Protein AF-A0A6L9ZD24-F1 (afdb_monomer_lite)

pLDDT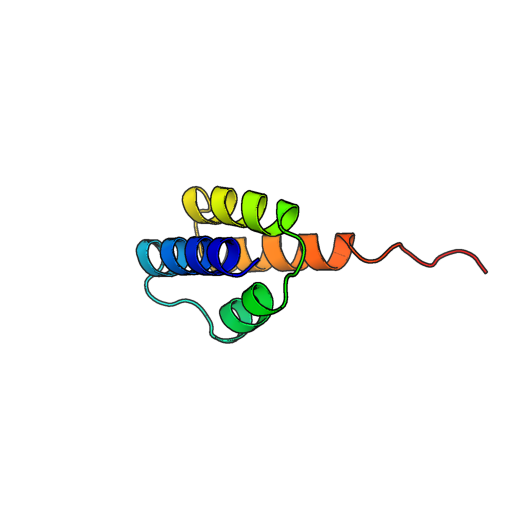: mean 88.57, std 15.14, range [41.62, 97.25]

Sequence (70 aa):
MQKGRESVLEVLRIRFEDVPRELVETINQIKDDSMLTMLHRQAITIASVEEFIVVVNQQLASGEPSSEDA

Foldseek 3Di:
DVVLLVLLVVLLCVPAVDADPVVNVLSVPDPDSVVSVVSSVCSNPPDYNVVSVVVSVVVVVVPDPPPPDD

Radius of gyration: 12.73 Å; chains: 1; bounding box: 29×41×25 Å

Secondary structure (DSSP, 8-state):
-HHHHHHHHHHHHHHHS---HHHHHHHHH---HHHHHHHHHHHHH-S-HHHHHHHHHHHHHTTS------

Structure (mmCIF, N/CA/C/O backbone):
data_AF-A0A6L9ZD24-F1
#
_entry.id   AF-A0A6L9ZD24-F1
#
loop_
_atom_site.group_PDB
_atom_site.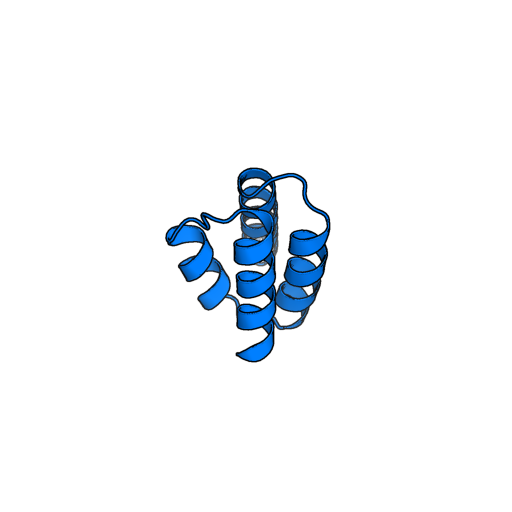id
_atom_site.type_symbol
_atom_site.label_atom_id
_atom_site.label_alt_id
_atom_site.label_comp_id
_atom_site.label_asym_id
_atom_site.label_entity_id
_atom_s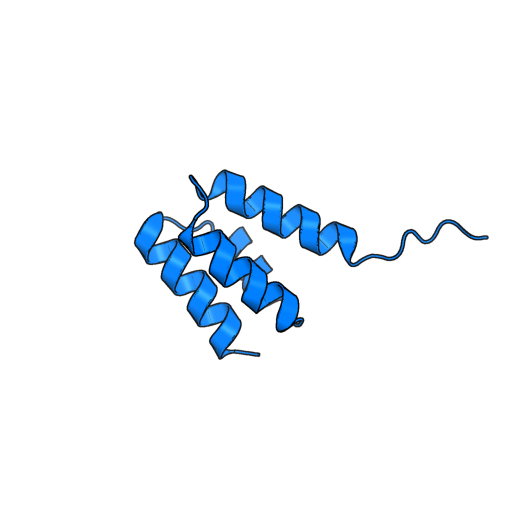ite.label_seq_id
_atom_site.pdbx_PDB_ins_code
_atom_site.Cartn_x
_atom_site.Cartn_y
_atom_site.Cartn_z
_atom_site.occupancy
_atom_site.B_iso_or_equiv
_atom_site.auth_seq_id
_atom_site.auth_comp_id
_atom_site.auth_asym_id
_atom_site.auth_atom_id
_atom_site.pdbx_PDB_model_num
ATOM 1 N N . MET A 1 1 ? 7.454 -2.148 -12.255 1.00 59.50 1 MET A N 1
ATOM 2 C CA . MET A 1 1 ? 6.307 -1.297 -12.640 1.00 59.50 1 MET A CA 1
ATOM 3 C C . MET A 1 1 ? 4.924 -1.904 -12.350 1.00 59.50 1 MET A C 1
ATOM 5 O O . MET A 1 1 ? 4.398 -1.605 -11.291 1.00 59.50 1 MET A O 1
ATOM 9 N N . GLN A 1 2 ? 4.283 -2.727 -13.202 1.00 72.38 2 GLN A N 1
ATOM 10 C CA . GLN A 1 2 ? 2.879 -3.146 -12.943 1.00 72.38 2 GLN A CA 1
ATOM 11 C C . GLN A 1 2 ? 2.726 -4.133 -11.766 1.00 72.38 2 GLN A C 1
ATOM 13 O O . GLN A 1 2 ? 1.912 -3.896 -10.877 1.00 72.38 2 GLN A O 1
ATOM 18 N N . LYS A 1 3 ? 3.593 -5.153 -11.688 1.00 87.62 3 LYS A N 1
ATOM 19 C CA . LYS A 1 3 ? 3.555 -6.171 -10.621 1.00 87.62 3 LYS A CA 1
ATOM 20 C C . LYS A 1 3 ? 3.642 -5.595 -9.202 1.00 87.62 3 LYS A C 1
ATOM 22 O O . LYS A 1 3 ? 2.958 -6.077 -8.314 1.00 87.62 3 LYS A O 1
ATOM 27 N N . GLY A 1 4 ? 4.457 -4.557 -8.987 1.00 91.75 4 GLY A N 1
ATOM 28 C CA . GLY A 1 4 ? 4.633 -3.962 -7.656 1.00 91.75 4 GLY A CA 1
ATOM 29 C C . GLY A 1 4 ? 3.341 -3.356 -7.104 1.00 91.75 4 GLY A C 1
ATOM 30 O O . GLY A 1 4 ? 2.997 -3.583 -5.950 1.00 91.75 4 GLY A O 1
ATOM 31 N N . ARG A 1 5 ? 2.583 -2.649 -7.949 1.00 95.25 5 ARG A N 1
ATOM 32 C CA . ARG A 1 5 ? 1.288 -2.056 -7.575 1.00 95.25 5 ARG A CA 1
ATOM 33 C C . ARG A 1 5 ? 0.247 -3.128 -7.293 1.00 95.25 5 ARG A C 1
ATOM 35 O O . ARG A 1 5 ? -0.453 -3.049 -6.291 1.00 95.25 5 ARG A O 1
ATOM 42 N N . GLU A 1 6 ? 0.181 -4.140 -8.156 1.00 95.25 6 GLU A N 1
ATOM 43 C CA . GLU A 1 6 ? -0.735 -5.271 -7.996 1.00 95.25 6 GLU A CA 1
ATOM 44 C C . GLU A 1 6 ? -0.500 -5.988 -6.664 1.00 95.25 6 GLU A C 1
ATOM 46 O O . GLU A 1 6 ? -1.463 -6.202 -5.932 1.00 95.25 6 GLU A O 1
ATOM 51 N N . SER A 1 7 ? 0.762 -6.244 -6.296 1.00 95.88 7 SER A N 1
ATOM 52 C CA . SER A 1 7 ? 1.108 -6.855 -5.007 1.00 95.88 7 SER A CA 1
ATOM 53 C C . SER A 1 7 ? 0.683 -6.000 -3.812 1.00 95.88 7 SER A C 1
ATOM 55 O O . SER A 1 7 ? 0.114 -6.526 -2.859 1.00 95.88 7 SER A O 1
ATOM 57 N N . VAL A 1 8 ? 0.907 -4.679 -3.849 1.00 97.12 8 VAL A N 1
ATOM 58 C CA . VAL A 1 8 ? 0.447 -3.777 -2.773 1.00 97.12 8 VAL A CA 1
ATOM 59 C C . VAL A 1 8 ? -1.076 -3.847 -2.632 1.00 97.12 8 VAL A C 1
ATOM 61 O O . VAL A 1 8 ? -1.591 -4.066 -1.537 1.00 97.12 8 VAL A O 1
ATOM 64 N N . LEU A 1 9 ? -1.806 -3.698 -3.740 1.00 96.50 9 LEU A N 1
ATOM 65 C CA . LEU A 1 9 ? -3.271 -3.676 -3.740 1.00 96.50 9 LEU A CA 1
ATOM 66 C C . LEU A 1 9 ? -3.886 -5.022 -3.343 1.00 96.50 9 LEU A C 1
ATOM 68 O O . LEU A 1 9 ? -4.953 -5.062 -2.737 1.00 96.50 9 LEU A O 1
ATOM 72 N N . GLU A 1 10 ? -3.255 -6.135 -3.707 1.00 96.50 10 GLU A N 1
ATOM 73 C CA . GLU A 1 10 ? -3.668 -7.472 -3.280 1.00 96.50 10 GLU A CA 1
ATOM 74 C C . GLU A 1 10 ? -3.571 -7.632 -1.761 1.00 96.50 10 GLU A C 1
ATOM 76 O O . GLU A 1 10 ? -4.564 -7.997 -1.134 1.00 96.50 10 GLU A O 1
ATOM 81 N N . VAL A 1 11 ? -2.438 -7.261 -1.156 1.00 96.88 11 VAL A N 1
ATOM 82 C CA . VAL A 1 11 ? -2.270 -7.328 0.304 1.00 96.88 11 VAL A CA 1
ATOM 83 C C . VAL A 1 11 ? -3.299 -6.455 1.023 1.00 96.88 11 VAL A C 1
ATOM 85 O O . VAL A 1 11 ? -3.926 -6.917 1.975 1.00 96.88 11 VAL A O 1
ATOM 88 N N . LEU A 1 12 ? -3.511 -5.218 0.560 1.00 97.19 12 LEU A N 1
ATOM 89 C CA . LEU A 1 12 ? -4.484 -4.311 1.179 1.00 97.19 12 LEU A CA 1
ATOM 90 C C . LEU A 1 12 ? -5.907 -4.887 1.145 1.00 97.19 12 LEU A C 1
ATOM 92 O O . LEU A 1 12 ? -6.599 -4.848 2.157 1.00 97.19 12 LEU A O 1
ATOM 96 N N . ARG A 1 13 ? -6.321 -5.479 0.017 1.00 95.62 13 ARG A N 1
ATOM 97 C CA . ARG A 1 13 ? -7.645 -6.114 -0.114 1.00 95.62 13 ARG A CA 1
ATOM 98 C C . ARG A 1 13 ? -7.797 -7.348 0.769 1.00 95.62 13 ARG A C 1
ATOM 100 O O . ARG A 1 13 ? -8.861 -7.546 1.338 1.00 95.62 13 ARG A O 1
ATOM 107 N N . ILE A 1 14 ? -6.745 -8.156 0.912 1.00 96.19 14 ILE A N 1
ATOM 108 C CA . ILE A 1 14 ? -6.767 -9.340 1.786 1.00 96.19 14 ILE A CA 1
ATOM 109 C C . ILE A 1 14 ? -6.890 -8.938 3.259 1.00 96.19 14 ILE A C 1
ATOM 111 O O . ILE A 1 14 ? -7.574 -9.615 4.020 1.00 96.19 14 ILE A O 1
ATOM 115 N N . ARG A 1 15 ? -6.200 -7.872 3.679 1.00 96.06 15 ARG A N 1
ATOM 116 C CA . ARG A 1 15 ? -6.124 -7.497 5.098 1.00 96.06 15 ARG A CA 1
ATOM 117 C C . ARG A 1 15 ? -7.274 -6.627 5.577 1.00 96.06 15 ARG A C 1
ATOM 119 O O . ARG A 1 15 ? -7.644 -6.742 6.740 1.00 96.06 15 ARG A O 1
ATOM 126 N N . PHE A 1 16 ? -7.775 -5.742 4.721 1.00 94.81 16 PHE A N 1
ATOM 127 C CA . PHE A 1 16 ? -8.711 -4.696 5.131 1.00 94.81 16 PHE A CA 1
ATOM 128 C C . PHE A 1 16 ? -10.084 -4.798 4.467 1.00 94.81 16 PHE A C 1
ATOM 130 O O . PHE A 1 16 ? -10.964 -4.043 4.857 1.00 94.81 16 PHE A O 1
ATOM 137 N N . GLU A 1 17 ? -10.274 -5.736 3.527 1.00 87.00 17 GLU A N 1
ATOM 138 C CA . GLU A 1 17 ? -11.483 -5.946 2.708 1.00 87.00 17 GLU A CA 1
ATOM 139 C C . GLU A 1 17 ? -11.845 -4.730 1.832 1.00 87.00 17 GLU A C 1
ATOM 141 O O . GLU A 1 17 ? -11.782 -4.812 0.601 1.00 87.00 17 GLU A O 1
ATOM 146 N N . ASP A 1 18 ? -12.113 -3.582 2.450 1.00 89.12 18 ASP A N 1
ATOM 147 C CA . ASP A 1 18 ? -12.426 -2.313 1.808 1.00 89.12 18 ASP A CA 1
ATOM 148 C C . ASP A 1 18 ? -11.182 -1.426 1.681 1.00 89.12 18 ASP A C 1
ATOM 150 O O . ASP A 1 18 ? -10.665 -0.852 2.640 1.00 89.12 18 ASP A O 1
ATOM 154 N N . VAL A 1 19 ? -10.706 -1.276 0.443 1.00 94.75 19 VAL A N 1
ATOM 155 C CA . VAL A 1 19 ? -9.625 -0.344 0.103 1.00 94.75 19 VAL A CA 1
ATOM 156 C C . VAL A 1 19 ? -10.231 0.897 -0.559 1.00 94.75 19 VAL A C 1
ATOM 158 O O . VAL A 1 19 ? -10.857 0.764 -1.616 1.00 94.75 19 VAL A O 1
ATOM 161 N N . PRO A 1 20 ? -10.036 2.108 -0.002 1.00 95.75 20 PRO A N 1
ATOM 162 C CA . PRO A 1 20 ? -10.575 3.334 -0.581 1.00 95.75 20 PRO A CA 1
ATOM 163 C C . PRO A 1 20 ? -10.124 3.540 -2.028 1.00 95.75 20 PRO A C 1
ATOM 165 O O . PRO A 1 20 ? -8.946 3.392 -2.355 1.00 95.75 20 PRO A O 1
ATOM 168 N N . ARG A 1 21 ? -11.057 3.932 -2.903 1.00 95.12 21 ARG A N 1
ATOM 169 C CA . ARG A 1 21 ? -10.779 4.156 -4.333 1.00 95.12 21 ARG A CA 1
ATOM 170 C C . ARG A 1 21 ? -9.633 5.145 -4.556 1.00 95.12 21 ARG A C 1
ATOM 172 O O . ARG A 1 21 ? -8.758 4.878 -5.372 1.00 95.12 21 ARG A O 1
ATOM 179 N N . GLU A 1 22 ? -9.614 6.237 -3.798 1.00 95.12 22 GLU A N 1
ATOM 180 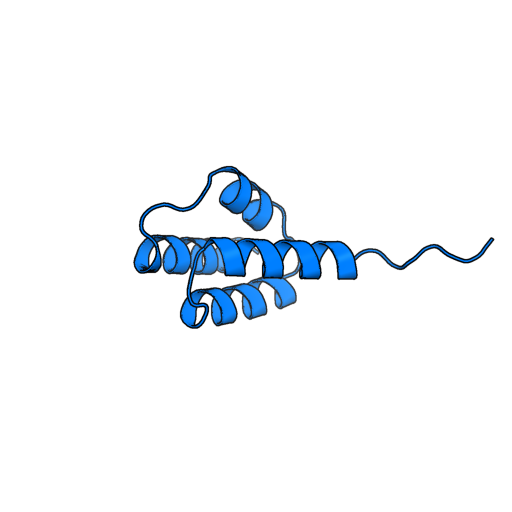C CA . GLU A 1 22 ? -8.571 7.267 -3.880 1.00 95.12 22 GLU A CA 1
ATOM 181 C C . GLU A 1 22 ? -7.175 6.698 -3.579 1.00 95.12 22 GLU A C 1
ATOM 183 O O . GLU A 1 22 ? -6.202 7.023 -4.261 1.00 95.12 22 GLU A O 1
ATOM 188 N N . LEU A 1 23 ? -7.072 5.774 -2.617 1.00 96.00 23 LEU A N 1
ATOM 189 C CA . LEU A 1 23 ? -5.818 5.089 -2.304 1.00 96.00 23 LEU A CA 1
ATOM 190 C C . LEU A 1 23 ? -5.372 4.189 -3.465 1.00 96.00 23 LEU A C 1
ATOM 192 O O . LEU A 1 23 ? -4.192 4.171 -3.817 1.00 96.00 23 LEU A O 1
ATOM 196 N N . VAL A 1 24 ? -6.308 3.472 -4.096 1.00 96.19 24 VAL A N 1
ATOM 197 C CA . VAL A 1 24 ? -6.016 2.638 -5.272 1.00 96.19 24 VAL A CA 1
ATOM 198 C C . VAL A 1 24 ? -5.476 3.485 -6.424 1.00 96.19 24 VAL A C 1
ATOM 200 O O . VAL A 1 24 ? -4.472 3.129 -7.044 1.00 96.19 24 VAL A O 1
ATOM 203 N N . GLU A 1 25 ? -6.121 4.615 -6.707 1.00 96.44 25 GLU A N 1
ATOM 204 C CA . GLU A 1 25 ? -5.695 5.553 -7.748 1.00 96.44 25 GLU A CA 1
ATOM 205 C C . GLU A 1 25 ? -4.309 6.128 -7.447 1.00 96.44 25 GLU A C 1
ATOM 207 O O . GLU A 1 25 ? -3.444 6.134 -8.325 1.00 96.44 25 GLU A O 1
ATOM 212 N N . THR A 1 26 ? -4.062 6.500 -6.191 1.00 95.50 26 THR A N 1
ATOM 213 C CA . THR A 1 26 ? -2.765 7.004 -5.727 1.00 95.50 26 THR A CA 1
ATOM 214 C C . THR A 1 26 ? -1.653 5.976 -5.942 1.00 95.50 26 THR A C 1
ATOM 216 O O . THR A 1 26 ? -0.641 6.277 -6.576 1.00 95.50 26 THR A O 1
ATOM 219 N N . ILE A 1 27 ? -1.847 4.727 -5.503 1.00 95.38 27 ILE A N 1
ATOM 220 C CA . ILE A 1 27 ? -0.861 3.647 -5.691 1.00 95.38 27 ILE A CA 1
ATOM 221 C C . ILE A 1 27 ? -0.599 3.395 -7.181 1.00 95.38 27 ILE A C 1
ATOM 223 O O . ILE A 1 27 ? 0.543 3.161 -7.587 1.00 95.38 27 ILE A O 1
ATOM 227 N N . ASN A 1 28 ? -1.639 3.481 -8.016 1.00 95.56 28 ASN A N 1
ATOM 228 C CA . ASN A 1 28 ? -1.506 3.279 -9.454 1.00 95.56 28 ASN A CA 1
ATOM 229 C C . ASN A 1 28 ? -0.619 4.328 -10.143 1.00 95.56 28 ASN A C 1
ATOM 231 O O . ASN A 1 28 ? 0.012 4.024 -11.159 1.00 95.56 28 ASN A O 1
ATOM 235 N N . GLN A 1 29 ? -0.516 5.531 -9.577 1.00 94.31 29 GLN A N 1
ATOM 236 C CA . GLN A 1 29 ? 0.309 6.615 -10.112 1.00 94.31 29 GLN A CA 1
ATOM 237 C C . GLN A 1 29 ? 1.788 6.524 -9.703 1.00 94.31 29 GLN A C 1
ATOM 239 O O . GLN A 1 29 ? 2.641 7.075 -10.402 1.00 94.31 29 GLN A O 1
ATOM 244 N N . ILE A 1 30 ? 2.126 5.789 -8.637 1.00 93.62 30 ILE A N 1
ATOM 245 C CA . ILE A 1 30 ? 3.510 5.652 -8.151 1.00 93.62 30 ILE A CA 1
ATOM 246 C C . ILE A 1 30 ? 4.360 4.941 -9.199 1.00 93.62 30 ILE A C 1
ATOM 248 O O . ILE A 1 30 ? 4.052 3.812 -9.572 1.00 93.62 30 ILE A O 1
ATOM 252 N N . LYS A 1 31 ? 5.438 5.575 -9.676 1.00 91.25 31 LYS A N 1
ATOM 253 C CA . LYS A 1 31 ? 6.372 5.005 -10.673 1.00 91.25 31 LYS A CA 1
ATOM 254 C C . LYS A 1 31 ? 7.672 4.473 -10.072 1.00 91.25 31 LYS A C 1
ATOM 256 O O . LYS A 1 31 ? 8.390 3.760 -10.764 1.00 91.25 31 LYS A O 1
ATOM 261 N N . ASP A 1 32 ? 7.965 4.817 -8.824 1.00 92.38 32 ASP A N 1
ATOM 262 C CA . ASP A 1 32 ? 9.168 4.362 -8.138 1.00 92.38 32 ASP A CA 1
ATOM 263 C C . ASP A 1 32 ? 8.985 2.932 -7.604 1.00 92.38 32 ASP A C 1
ATOM 265 O O . ASP A 1 32 ? 8.209 2.678 -6.680 1.00 92.38 32 ASP A O 1
ATOM 269 N N . ASP A 1 33 ? 9.717 1.985 -8.195 1.00 91.88 33 ASP A N 1
ATOM 270 C CA . ASP A 1 33 ? 9.709 0.577 -7.790 1.00 91.88 33 ASP A CA 1
ATOM 271 C C . ASP A 1 33 ? 10.261 0.377 -6.357 1.00 91.88 33 ASP A C 1
ATOM 273 O O . ASP A 1 33 ? 9.847 -0.561 -5.663 1.00 91.88 33 ASP A O 1
ATOM 277 N N . SER A 1 34 ? 11.140 1.264 -5.874 1.00 92.75 34 SER A N 1
ATOM 278 C CA . SER A 1 34 ? 11.663 1.222 -4.499 1.00 92.75 34 SER A CA 1
ATOM 279 C C . SER A 1 34 ? 10.568 1.575 -3.497 1.00 92.75 34 SER A C 1
ATOM 281 O O . 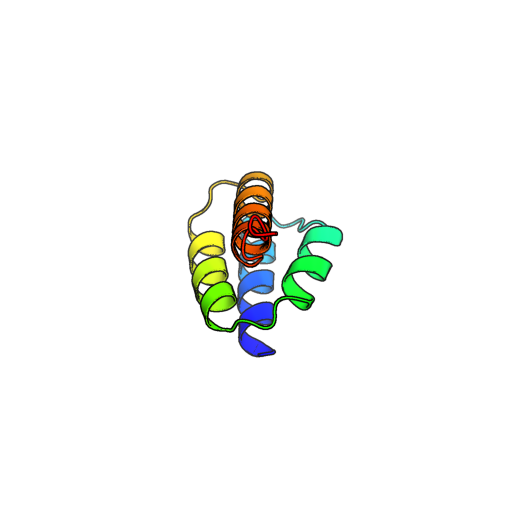SER A 1 34 ? 10.334 0.828 -2.541 1.00 92.75 34 SER A O 1
ATOM 283 N N . MET A 1 35 ? 9.827 2.654 -3.770 1.00 95.06 35 MET A N 1
ATOM 284 C CA . MET A 1 35 ? 8.650 3.045 -2.994 1.00 95.06 35 MET A CA 1
ATOM 285 C C . MET A 1 35 ? 7.592 1.936 -2.996 1.00 95.06 35 MET A C 1
ATOM 287 O O . MET A 1 35 ? 7.100 1.564 -1.933 1.00 95.06 35 MET A O 1
ATOM 291 N N . LEU A 1 36 ? 7.285 1.336 -4.153 1.00 95.88 36 LEU A N 1
ATOM 292 C CA . LEU A 1 36 ? 6.331 0.220 -4.238 1.00 95.88 36 LEU A CA 1
ATOM 293 C C . LEU A 1 36 ? 6.768 -0.988 -3.398 1.00 95.88 36 LEU A C 1
ATOM 295 O O . LEU A 1 36 ? 5.944 -1.606 -2.725 1.00 95.88 36 LEU A O 1
ATOM 299 N N . THR A 1 37 ? 8.064 -1.307 -3.388 1.00 95.31 37 THR A N 1
ATOM 300 C CA . THR A 1 37 ? 8.611 -2.406 -2.577 1.00 95.31 37 THR A CA 1
ATOM 301 C C . THR A 1 37 ? 8.471 -2.133 -1.079 1.00 95.31 37 THR A C 1
ATOM 303 O O . THR A 1 37 ? 8.117 -3.032 -0.311 1.00 95.31 37 THR A O 1
ATOM 306 N N . MET A 1 38 ? 8.728 -0.898 -0.648 1.00 95.50 38 MET A N 1
ATOM 307 C CA . MET A 1 38 ? 8.537 -0.485 0.742 1.00 95.50 38 MET A CA 1
ATOM 308 C C . MET A 1 38 ? 7.052 -0.507 1.126 1.00 95.50 38 MET A C 1
ATOM 310 O O . MET A 1 38 ? 6.705 -1.089 2.154 1.00 95.50 38 MET A O 1
ATOM 314 N N . LEU A 1 39 ? 6.173 0.058 0.294 1.00 97.00 39 LEU A N 1
ATOM 315 C CA . LEU A 1 39 ? 4.728 0.058 0.528 1.00 97.00 39 LEU A CA 1
ATOM 316 C C . LEU A 1 39 ? 4.167 -1.361 0.616 1.00 97.00 39 LEU A C 1
ATOM 318 O O . LEU A 1 39 ? 3.331 -1.629 1.470 1.00 97.00 39 LEU A O 1
ATOM 322 N N . HIS A 1 40 ? 4.669 -2.297 -0.189 1.00 97.25 40 HIS A N 1
ATOM 323 C CA . HIS A 1 40 ? 4.257 -3.696 -0.104 1.00 97.25 40 HIS A CA 1
ATOM 324 C C . HIS A 1 40 ? 4.578 -4.303 1.267 1.00 97.25 40 HIS A C 1
ATOM 326 O O . HIS A 1 40 ? 3.733 -4.961 1.867 1.00 97.25 40 HIS A O 1
ATOM 332 N N . ARG A 1 41 ? 5.774 -4.035 1.810 1.00 96.38 41 ARG A N 1
ATOM 333 C CA . ARG A 1 41 ? 6.149 -4.491 3.158 1.00 96.38 41 ARG A CA 1
ATOM 334 C C . ARG A 1 41 ? 5.270 -3.853 4.233 1.00 96.38 41 ARG A C 1
ATOM 336 O O . ARG A 1 41 ? 4.805 -4.562 5.118 1.00 96.38 41 ARG A O 1
ATOM 343 N N . GLN A 1 42 ? 5.011 -2.549 4.129 1.00 96.75 42 GLN A N 1
ATOM 344 C CA . GLN A 1 42 ? 4.154 -1.825 5.074 1.00 96.75 42 GLN A CA 1
ATOM 345 C C . GLN A 1 42 ? 2.716 -2.346 5.052 1.00 96.75 42 GLN A C 1
ATOM 347 O O . GLN A 1 42 ? 2.135 -2.581 6.108 1.00 96.75 42 GLN A O 1
ATOM 352 N N . ALA A 1 43 ? 2.168 -2.625 3.867 1.00 96.69 43 ALA A N 1
ATOM 353 C CA . ALA A 1 43 ? 0.825 -3.175 3.716 1.00 96.69 43 ALA A CA 1
ATOM 354 C C . ALA A 1 43 ? 0.651 -4.504 4.471 1.00 96.69 43 ALA A C 1
ATOM 356 O O . ALA A 1 43 ? -0.451 -4.791 4.923 1.00 96.69 43 ALA A O 1
ATOM 357 N N . ILE A 1 44 ? 1.716 -5.295 4.665 1.00 96.88 44 ILE A N 1
ATOM 358 C CA . ILE A 1 44 ? 1.685 -6.574 5.401 1.00 96.88 44 ILE A CA 1
ATOM 359 C C . ILE A 1 44 ? 1.658 -6.376 6.922 1.00 96.88 44 ILE A C 1
ATOM 361 O O . ILE A 1 44 ? 1.077 -7.199 7.627 1.00 96.88 44 ILE A O 1
ATOM 365 N N . THR A 1 45 ? 2.280 -5.316 7.442 1.00 95.88 45 THR A N 1
ATOM 366 C CA . THR A 1 45 ? 2.517 -5.156 8.889 1.00 95.88 45 THR A CA 1
ATOM 367 C C . THR A 1 45 ? 1.661 -4.086 9.555 1.00 95.88 45 THR A C 1
ATOM 369 O O . THR A 1 45 ? 1.461 -4.148 10.762 1.00 95.88 45 THR A O 1
ATOM 372 N N . ILE A 1 46 ? 1.166 -3.107 8.797 1.00 96.94 46 ILE A N 1
ATOM 373 C CA . ILE A 1 46 ? 0.443 -1.945 9.333 1.00 96.94 46 ILE A CA 1
ATOM 374 C C . ILE A 1 46 ? -0.896 -2.331 9.970 1.00 96.94 46 ILE A C 1
ATOM 376 O O . ILE A 1 46 ? -1.481 -3.345 9.580 1.00 96.94 46 ILE A O 1
ATOM 380 N N . ALA A 1 47 ? -1.378 -1.576 10.958 1.00 95.00 47 ALA A N 1
ATOM 381 C CA . ALA A 1 47 ? -2.547 -1.988 11.735 1.00 95.00 47 ALA A CA 1
ATOM 382 C C . ALA A 1 47 ? -3.873 -1.716 11.012 1.00 95.00 47 ALA A C 1
ATOM 384 O O . ALA A 1 47 ? -4.819 -2.485 11.181 1.00 95.00 47 ALA A O 1
ATOM 385 N N . SER A 1 48 ? -3.937 -0.667 10.186 1.00 96.00 48 SER A N 1
ATOM 386 C CA . SER A 1 48 ? -5.152 -0.287 9.462 1.00 96.00 48 SER A CA 1
ATOM 387 C C . SER A 1 48 ? -4.868 0.355 8.100 1.00 96.00 48 SER A C 1
ATOM 389 O O . SER A 1 48 ? -3.728 0.703 7.773 1.00 96.00 48 SER A O 1
ATOM 391 N N . VAL A 1 49 ? -5.922 0.522 7.294 1.00 95.94 49 VAL A N 1
ATOM 392 C CA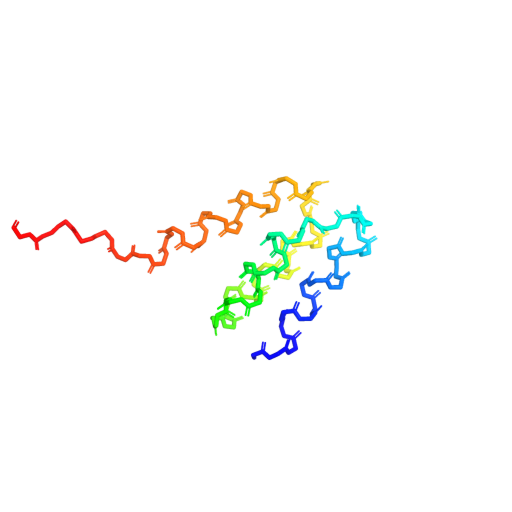 . VAL A 1 49 ? -5.840 1.199 5.993 1.00 95.94 49 VAL A CA 1
ATOM 393 C C . VAL A 1 49 ? -5.628 2.710 6.148 1.00 95.94 49 VAL A C 1
ATOM 395 O O . VAL A 1 49 ? -4.918 3.311 5.347 1.00 95.94 49 VAL A O 1
ATOM 398 N N . GLU A 1 50 ? -6.164 3.327 7.202 1.00 95.81 50 GLU A N 1
ATOM 399 C CA . GLU A 1 50 ? -5.982 4.751 7.507 1.00 95.81 50 GLU A CA 1
ATOM 400 C C . GLU A 1 50 ? -4.516 5.067 7.814 1.00 95.81 50 GLU A C 1
ATOM 402 O O . GLU A 1 50 ? -3.959 6.018 7.264 1.00 95.81 50 GLU A O 1
ATOM 407 N N . GLU A 1 51 ? -3.860 4.237 8.631 1.00 96.62 51 GLU A N 1
ATOM 408 C CA . GLU A 1 51 ? -2.421 4.362 8.888 1.00 96.62 51 GLU A CA 1
ATOM 409 C C . GLU A 1 51 ? -1.610 4.199 7.596 1.00 96.62 51 GLU A C 1
ATOM 411 O O . GLU A 1 51 ? -0.640 4.924 7.362 1.00 96.62 51 GLU A O 1
ATOM 416 N N . PHE A 1 52 ? -2.027 3.287 6.716 1.00 97.25 52 PHE A N 1
ATOM 417 C CA . PHE A 1 52 ? -1.373 3.092 5.427 1.00 97.25 52 PHE A CA 1
ATOM 418 C C . PHE A 1 52 ? -1.475 4.321 4.520 1.00 97.25 52 PHE A C 1
ATOM 420 O O . PHE A 1 52 ? -0.485 4.701 3.893 1.00 97.25 52 PHE A O 1
ATOM 427 N N . ILE A 1 53 ? -2.634 4.982 4.482 1.00 95.94 53 ILE A N 1
ATOM 428 C CA . ILE A 1 53 ? -2.830 6.230 3.728 1.00 95.94 53 ILE A CA 1
ATOM 429 C C . ILE A 1 53 ? -1.865 7.313 4.220 1.00 95.94 53 ILE A C 1
ATOM 431 O O . ILE A 1 53 ? -1.244 7.997 3.405 1.00 95.94 53 ILE A O 1
ATOM 435 N N . VAL A 1 54 ? -1.678 7.436 5.538 1.00 96.00 54 VAL A N 1
ATOM 436 C CA . VAL A 1 54 ? -0.717 8.389 6.116 1.00 96.00 54 VAL A CA 1
ATOM 437 C C . VAL A 1 54 ? 0.702 8.105 5.619 1.00 96.00 54 VAL A C 1
ATOM 439 O O . VAL A 1 54 ? 1.383 9.031 5.176 1.00 96.00 54 VAL A O 1
ATOM 442 N N . VAL A 1 55 ? 1.132 6.840 5.624 1.00 95.44 55 VAL A N 1
ATOM 443 C CA . VAL A 1 55 ? 2.459 6.446 5.120 1.00 95.44 55 VAL A CA 1
ATOM 444 C C . VAL A 1 55 ? 2.612 6.778 3.635 1.00 95.44 55 VAL A C 1
ATOM 446 O O . VAL A 1 55 ? 3.625 7.354 3.245 1.00 95.44 55 VAL A O 1
ATOM 449 N N . VAL A 1 56 ? 1.619 6.465 2.798 1.00 95.56 56 VAL A N 1
ATOM 450 C CA . VAL A 1 56 ? 1.662 6.791 1.361 1.00 95.56 56 VAL A CA 1
ATOM 451 C C . VAL A 1 56 ? 1.819 8.297 1.149 1.00 95.56 56 VAL A C 1
ATOM 453 O O . VAL A 1 56 ? 2.706 8.718 0.407 1.00 95.56 56 VAL A O 1
ATOM 456 N N . ASN A 1 57 ? 1.024 9.109 1.847 1.00 94.12 57 ASN A N 1
ATOM 457 C CA . ASN A 1 57 ? 1.066 10.566 1.722 1.00 94.12 57 ASN A CA 1
ATOM 458 C C . ASN A 1 57 ? 2.413 11.152 2.166 1.00 94.12 57 ASN A C 1
ATOM 460 O O . ASN A 1 57 ? 2.948 12.033 1.497 1.00 94.12 57 ASN A O 1
ATOM 464 N N . GLN A 1 58 ? 3.003 10.635 3.247 1.00 93.00 58 GLN A N 1
ATOM 465 C CA . GLN A 1 58 ? 4.334 11.055 3.699 1.00 93.00 58 GLN A CA 1
ATOM 466 C C . GLN A 1 58 ? 5.416 10.765 2.655 1.00 93.00 58 GLN A C 1
ATOM 468 O O . GLN A 1 58 ? 6.310 11.582 2.445 1.00 93.00 58 GLN A O 1
ATOM 473 N N . GLN A 1 59 ? 5.337 9.612 1.993 1.00 91.31 59 GLN A N 1
ATOM 474 C CA . GLN A 1 59 ? 6.320 9.190 0.992 1.00 91.31 59 GLN A CA 1
ATOM 475 C C . GLN A 1 59 ? 6.197 9.990 -0.307 1.00 91.31 59 GLN A C 1
ATOM 477 O O . GLN A 1 59 ? 7.202 10.307 -0.933 1.00 91.31 59 GLN A O 1
ATOM 482 N N . LEU A 1 60 ? 4.978 10.380 -0.683 1.00 88.75 60 LEU A N 1
ATOM 483 C CA . LEU A 1 60 ? 4.756 11.284 -1.811 1.00 88.75 60 LEU A CA 1
ATOM 484 C C . LEU A 1 60 ? 5.254 12.704 -1.509 1.00 88.75 60 LEU A C 1
ATOM 486 O O . LEU A 1 60 ? 5.901 13.308 -2.357 1.00 88.75 60 LEU A O 1
ATOM 490 N N . ALA A 1 61 ? 5.020 13.204 -0.291 1.00 88.00 61 ALA A N 1
ATOM 491 C CA . ALA A 1 61 ? 5.479 14.530 0.129 1.00 88.00 61 ALA A CA 1
ATOM 492 C C . ALA A 1 61 ? 7.009 14.626 0.266 1.00 88.00 61 ALA A C 1
ATOM 494 O O . ALA A 1 61 ? 7.590 15.671 0.005 1.00 88.00 61 ALA A O 1
ATOM 495 N N . SER A 1 62 ? 7.681 13.537 0.651 1.00 76.50 62 SER A N 1
ATOM 496 C CA . SER A 1 62 ? 9.150 13.491 0.768 1.00 76.50 62 SER A CA 1
ATOM 497 C C . SER A 1 62 ? 9.878 13.297 -0.571 1.00 76.50 62 SER A C 1
ATOM 499 O O . SER A 1 62 ? 11.106 13.375 -0.613 1.00 76.50 62 SER A O 1
ATOM 501 N N . GLY A 1 63 ? 9.137 13.081 -1.664 1.00 63.00 63 GLY A N 1
ATOM 502 C CA . GLY A 1 63 ? 9.656 13.032 -3.032 1.00 63.00 63 GLY A CA 1
ATOM 503 C C . GLY A 1 63 ? 9.731 14.392 -3.739 1.00 63.00 63 GLY A C 1
ATOM 504 O O . GLY A 1 63 ? 10.345 14.473 -4.804 1.00 63.00 63 GLY A O 1
ATOM 505 N N . GLU A 1 64 ? 9.148 15.455 -3.174 1.00 50.22 64 GLU A N 1
ATOM 506 C CA . GLU A 1 64 ? 9.380 16.825 -3.638 1.00 50.22 64 GLU A CA 1
ATOM 507 C C . GLU A 1 64 ? 10.641 17.372 -2.951 1.00 50.22 64 GLU A C 1
ATOM 509 O O . GLU A 1 64 ? 10.674 17.462 -1.720 1.00 50.22 64 GLU A O 1
ATOM 514 N N . PRO A 1 65 ? 11.709 17.742 -3.687 1.00 44.69 65 PRO A N 1
ATOM 515 C CA . PRO A 1 65 ? 12.745 18.555 -3.082 1.00 44.69 65 PRO A CA 1
ATOM 516 C C . PRO A 1 65 ? 12.080 19.862 -2.663 1.00 44.69 65 PRO A C 1
ATOM 518 O O . PRO A 1 65 ? 11.519 20.562 -3.504 1.00 44.69 65 PRO A O 1
ATOM 521 N N . SER A 1 66 ? 12.138 20.158 -1.365 1.00 46.22 66 SER A N 1
ATOM 522 C CA . SER A 1 66 ? 11.899 21.487 -0.814 1.00 46.22 66 SER A CA 1
ATOM 523 C C . SER A 1 66 ? 12.644 22.496 -1.685 1.00 46.22 66 SER A C 1
ATOM 525 O O . SER A 1 66 ? 13.860 22.641 -1.577 1.00 46.22 66 SER A O 1
ATOM 527 N N . SER A 1 67 ? 11.941 23.133 -2.619 1.00 52.84 67 SER A N 1
ATOM 528 C CA . SER A 1 67 ? 12.463 24.254 -3.384 1.00 52.84 67 SER A CA 1
ATOM 529 C C . SER A 1 67 ? 12.396 25.465 -2.468 1.00 52.84 67 SER A C 1
ATOM 531 O O . SER A 1 67 ? 11.473 26.271 -2.545 1.00 52.84 67 SER A O 1
ATOM 533 N N . GLU A 1 68 ? 13.354 25.535 -1.553 1.00 53.94 68 GLU A N 1
ATOM 534 C CA . GLU A 1 68 ? 13.658 26.717 -0.765 1.00 53.94 68 GLU A CA 1
ATOM 535 C C . GLU A 1 68 ? 15.100 27.092 -1.097 1.00 53.94 68 GLU A C 1
ATOM 537 O O . GLU A 1 68 ? 16.022 26.753 -0.374 1.00 53.94 68 GLU A O 1
ATOM 542 N N . ASP A 1 69 ? 15.274 27.680 -2.283 1.00 48.19 69 ASP A N 1
ATOM 543 C CA . ASP A 1 69 ? 16.466 28.423 -2.698 1.00 48.19 69 ASP A CA 1
ATOM 544 C C . ASP A 1 69 ? 16.105 29.263 -3.940 1.00 48.19 69 ASP A C 1
ATOM 546 O O . ASP A 1 69 ? 16.178 28.781 -5.074 1.00 48.19 69 ASP A O 1
ATOM 550 N N . ALA A 1 70 ? 15.664 30.507 -3.713 1.00 41.62 70 ALA A N 1
ATOM 551 C CA . ALA A 1 70 ? 15.846 31.669 -4.599 1.00 41.62 70 ALA A CA 1
ATOM 552 C C . ALA A 1 70 ? 15.442 32.968 -3.882 1.00 41.62 70 ALA A C 1
ATOM 554 O O . ALA A 1 70 ? 14.259 33.086 -3.492 1.00 41.62 70 ALA A O 1
#